Protein AF-B8FA46-F1 (afdb_monomer)

Structure (mmCIF, N/CA/C/O backbone):
data_AF-B8FA46-F1
#
_entry.id   AF-B8FA46-F1
#
loop_
_atom_site.group_PDB
_atom_site.id
_atom_site.type_symbol
_atom_site.label_atom_id
_atom_site.label_alt_id
_atom_site.label_comp_id
_atom_site.label_asym_id
_atom_site.label_entity_id
_atom_site.label_seq_id
_atom_site.pdbx_PDB_ins_code
_atom_site.Cartn_x
_atom_site.Cartn_y
_atom_site.Cartn_z
_atom_site.occupancy
_atom_site.B_iso_or_equiv
_atom_site.auth_seq_id
_atom_site.auth_comp_id
_atom_site.auth_asym_id
_atom_site.auth_atom_id
_atom_site.pdbx_PDB_model_num
ATOM 1 N N . MET A 1 1 ? 1.828 0.716 -18.435 1.00 56.59 1 MET A N 1
ATOM 2 C CA . MET A 1 1 ? 2.244 1.988 -19.094 1.00 56.59 1 MET A CA 1
ATOM 3 C C . MET A 1 1 ? 3.327 2.621 -18.220 1.00 56.59 1 MET A C 1
ATOM 5 O O . MET A 1 1 ? 3.624 2.032 -17.195 1.00 56.59 1 MET A O 1
ATOM 9 N N . ILE A 1 2 ? 4.024 3.683 -18.637 1.00 65.38 2 ILE A N 1
ATOM 10 C CA . ILE A 1 2 ? 4.906 4.416 -17.712 1.00 65.38 2 ILE A CA 1
ATOM 11 C C . ILE A 1 2 ? 4.569 5.888 -17.838 1.00 65.38 2 ILE A C 1
ATOM 13 O O . ILE A 1 2 ? 5.058 6.577 -18.731 1.00 65.38 2 ILE A O 1
ATOM 17 N N . GLU A 1 3 ? 3.711 6.339 -16.940 1.00 82.44 3 GLU A N 1
ATOM 18 C CA . GLU A 1 3 ? 3.319 7.739 -16.825 1.00 82.44 3 GLU A CA 1
ATOM 19 C C . GLU A 1 3 ? 3.969 8.339 -15.574 1.00 82.44 3 GLU A C 1
ATOM 21 O O . GLU A 1 3 ? 4.058 7.686 -14.531 1.00 82.44 3 GLU A O 1
ATOM 26 N N . GLU A 1 4 ? 4.392 9.607 -15.627 1.00 87.00 4 GLU A N 1
ATOM 27 C CA . GLU A 1 4 ? 4.987 10.302 -14.467 1.00 87.00 4 GLU A CA 1
ATOM 28 C C . GLU A 1 4 ? 4.085 10.221 -13.220 1.00 87.00 4 GLU A C 1
ATOM 30 O O . GLU A 1 4 ? 4.556 10.125 -12.084 1.00 87.00 4 GLU A O 1
ATOM 35 N N . ASN A 1 5 ? 2.769 10.181 -13.442 1.00 89.12 5 ASN A N 1
ATOM 36 C CA . ASN A 1 5 ? 1.762 10.035 -12.402 1.00 89.12 5 ASN A CA 1
ATOM 37 C C . ASN A 1 5 ? 1.854 8.702 -11.633 1.00 89.12 5 ASN A C 1
ATOM 39 O O . ASN A 1 5 ? 1.605 8.681 -10.430 1.00 89.12 5 ASN A O 1
ATOM 43 N N . GLU A 1 6 ? 2.236 7.596 -12.274 1.00 89.25 6 GLU A N 1
ATOM 44 C CA . GLU A 1 6 ? 2.340 6.282 -11.616 1.00 89.25 6 GLU A CA 1
ATOM 45 C C . GLU A 1 6 ? 3.482 6.268 -10.591 1.00 89.25 6 GLU A C 1
ATOM 47 O O . GLU A 1 6 ? 3.323 5.769 -9.474 1.00 89.25 6 GLU A O 1
ATOM 52 N N . PHE A 1 7 ? 4.606 6.911 -10.920 1.00 91.69 7 PHE A N 1
ATOM 53 C CA . PHE A 1 7 ? 5.718 7.105 -9.988 1.00 91.69 7 PHE A CA 1
ATOM 54 C C . PHE A 1 7 ? 5.334 7.991 -8.804 1.00 91.69 7 PHE A C 1
ATOM 56 O O . PHE A 1 7 ? 5.664 7.667 -7.660 1.00 91.69 7 PHE A O 1
ATOM 63 N N . ILE A 1 8 ? 4.611 9.086 -9.055 1.00 94.06 8 ILE A N 1
ATOM 64 C CA . ILE A 1 8 ? 4.098 9.954 -7.988 1.00 94.06 8 ILE A CA 1
ATOM 65 C C . ILE A 1 8 ? 3.176 9.151 -7.064 1.00 94.06 8 ILE A C 1
ATOM 67 O O . ILE A 1 8 ? 3.337 9.196 -5.843 1.00 94.06 8 ILE A O 1
ATOM 71 N N . MET A 1 9 ? 2.261 8.363 -7.633 1.00 93.81 9 MET A N 1
ATOM 72 C CA . MET A 1 9 ? 1.361 7.496 -6.874 1.00 93.81 9 MET A CA 1
ATOM 73 C C . MET A 1 9 ? 2.123 6.472 -6.030 1.00 93.81 9 MET A C 1
ATOM 75 O O . MET A 1 9 ? 1.821 6.334 -4.845 1.00 93.81 9 MET A O 1
ATOM 79 N N . LEU A 1 10 ? 3.150 5.809 -6.573 1.00 94.25 10 LEU A N 1
ATOM 80 C CA . LEU A 1 10 ? 3.977 4.872 -5.807 1.00 94.25 10 LEU A CA 1
ATOM 81 C C . LEU A 1 10 ? 4.656 5.562 -4.614 1.00 94.25 10 LEU A C 1
ATOM 83 O O . LEU A 1 10 ? 4.610 5.041 -3.498 1.00 94.25 10 LEU A O 1
ATOM 87 N N . ILE A 1 11 ? 5.255 6.737 -4.827 1.00 95.94 11 ILE A N 1
ATOM 88 C CA . ILE A 1 11 ? 5.940 7.498 -3.771 1.00 95.94 11 ILE A CA 1
ATOM 89 C C . ILE A 1 11 ? 4.952 7.918 -2.678 1.00 95.94 11 ILE A C 1
ATOM 91 O O . ILE A 1 11 ? 5.243 7.761 -1.489 1.00 95.94 11 ILE A O 1
ATOM 95 N N . LEU A 1 12 ? 3.773 8.417 -3.057 1.00 95.75 12 LEU A N 1
ATOM 96 C CA . LEU A 1 12 ? 2.728 8.800 -2.106 1.00 95.75 12 LEU A CA 1
ATOM 97 C C . LEU A 1 12 ? 2.231 7.592 -1.306 1.00 95.75 12 LEU A C 1
ATOM 99 O O . LEU A 1 12 ? 2.145 7.662 -0.078 1.00 95.75 12 LEU A O 1
ATOM 103 N N . CYS A 1 13 ? 1.961 6.467 -1.971 1.00 95.56 13 CYS A N 1
ATOM 104 C CA . CYS A 1 13 ? 1.563 5.228 -1.308 1.00 95.56 13 CYS A CA 1
ATOM 105 C C . CYS A 1 13 ? 2.635 4.729 -0.343 1.00 95.56 13 CYS A C 1
ATOM 107 O O . CYS A 1 13 ? 2.308 4.351 0.781 1.00 95.56 13 CYS A O 1
ATOM 109 N N . LEU A 1 14 ? 3.906 4.773 -0.745 1.00 96.44 14 LEU A N 1
ATOM 110 C CA . LEU A 1 14 ? 5.023 4.391 0.108 1.00 96.44 14 LEU A CA 1
ATOM 111 C C . LEU A 1 14 ? 5.101 5.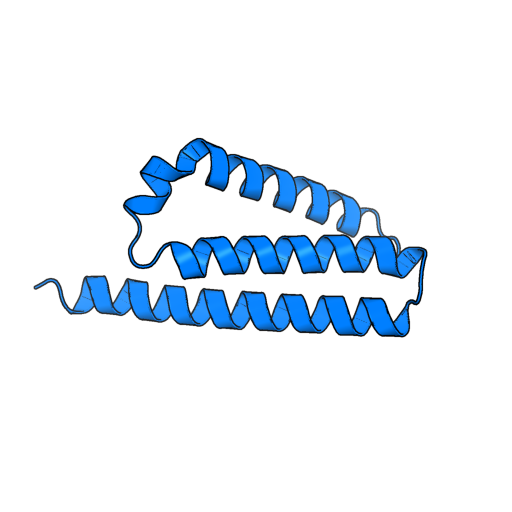285 1.349 1.00 96.44 14 LEU A C 1
ATOM 113 O O . LEU A 1 14 ? 5.212 4.777 2.463 1.00 96.44 14 LEU A O 1
ATOM 117 N N . ALA A 1 15 ? 4.994 6.604 1.180 1.00 96.81 15 ALA A N 1
ATOM 118 C CA . ALA A 1 15 ? 5.024 7.553 2.290 1.00 96.81 15 ALA A CA 1
ATOM 119 C C . ALA A 1 15 ? 3.878 7.305 3.285 1.00 96.81 15 ALA A C 1
ATOM 121 O O . ALA A 1 15 ? 4.101 7.285 4.500 1.00 96.81 15 ALA A O 1
ATOM 122 N N . ILE A 1 16 ? 2.664 7.059 2.783 1.00 94.94 16 ILE A N 1
ATOM 123 C CA . ILE A 1 16 ? 1.500 6.716 3.609 1.00 94.94 16 ILE A CA 1
ATOM 124 C C . ILE A 1 16 ? 1.728 5.388 4.333 1.00 94.94 16 ILE A C 1
ATOM 126 O O . ILE A 1 16 ? 1.500 5.309 5.540 1.00 94.94 16 ILE A O 1
ATOM 130 N N . LEU A 1 17 ? 2.217 4.361 3.637 1.00 95.25 17 LEU A N 1
ATOM 131 C CA . LEU A 1 17 ? 2.450 3.044 4.222 1.00 95.25 17 LEU A CA 1
ATOM 132 C C . LEU A 1 17 ? 3.514 3.105 5.327 1.00 95.25 17 LEU A C 1
ATOM 134 O O . LEU A 1 17 ? 3.287 2.611 6.430 1.00 95.25 17 LEU A O 1
ATOM 138 N N . VAL A 1 18 ? 4.629 3.799 5.085 1.00 95.81 18 VAL A N 1
ATOM 139 C CA . VAL A 1 18 ? 5.655 4.066 6.104 1.00 95.81 18 VAL A CA 1
ATOM 140 C C . VAL A 1 18 ? 5.052 4.819 7.288 1.00 95.81 18 VAL A C 1
ATOM 142 O O . VAL A 1 18 ? 5.333 4.486 8.442 1.00 95.81 18 VAL A O 1
ATOM 145 N N . ARG A 1 19 ? 4.182 5.807 7.047 1.00 94.56 19 ARG A N 1
ATOM 146 C CA . ARG A 1 19 ? 3.523 6.554 8.125 1.00 94.56 19 ARG A CA 1
ATOM 147 C C . ARG A 1 19 ? 2.591 5.670 8.955 1.00 94.56 19 ARG A C 1
ATOM 149 O O . ARG A 1 19 ? 2.604 5.786 10.181 1.00 94.56 19 ARG A O 1
ATOM 156 N N . LEU A 1 20 ? 1.826 4.785 8.318 1.00 92.44 20 LEU A N 1
ATOM 157 C CA . LEU A 1 20 ? 0.947 3.821 8.985 1.00 92.44 20 LEU A CA 1
ATOM 158 C C . LEU A 1 20 ? 1.743 2.834 9.844 1.00 92.44 20 LEU A C 1
ATOM 160 O O . LEU A 1 20 ? 1.382 2.610 10.997 1.00 92.44 20 LEU A O 1
ATOM 164 N N . LEU A 1 21 ? 2.851 2.304 9.319 1.00 91.75 21 LEU A N 1
ATOM 165 C CA . LEU A 1 21 ? 3.708 1.354 10.0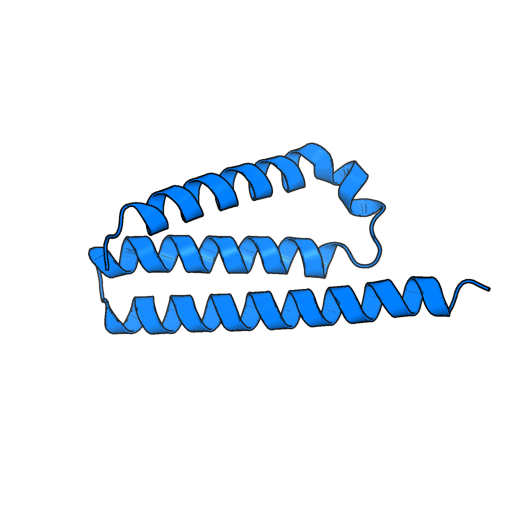33 1.00 91.75 21 LEU A CA 1
ATOM 166 C C . LEU A 1 21 ? 4.469 2.015 11.193 1.00 91.75 21 LEU A C 1
ATOM 168 O O . LEU A 1 21 ? 4.525 1.468 12.289 1.00 91.75 21 LEU A O 1
ATOM 172 N N . THR A 1 22 ? 4.998 3.224 11.001 1.00 94.88 22 THR A N 1
ATOM 173 C CA . THR A 1 22 ? 5.688 3.974 12.071 1.00 94.88 22 THR A CA 1
ATOM 174 C C . THR A 1 22 ? 4.742 4.466 13.166 1.00 94.88 22 THR A C 1
ATOM 176 O O . THR A 1 22 ? 5.174 4.698 14.290 1.00 94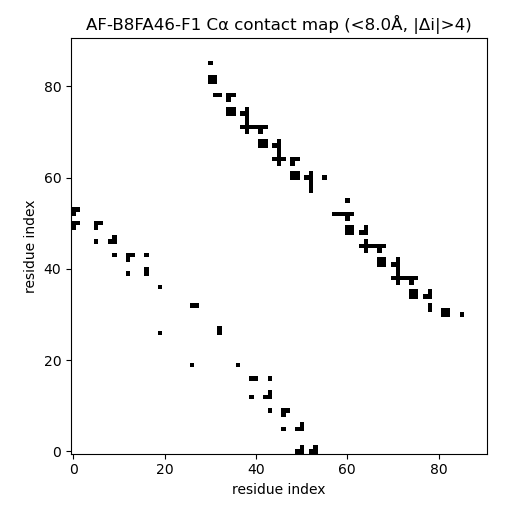.88 22 THR A O 1
ATOM 179 N N . ASN A 1 23 ? 3.447 4.618 12.868 1.00 92.69 23 ASN A N 1
ATOM 180 C CA . ASN A 1 23 ? 2.415 5.013 13.833 1.00 92.69 23 ASN A CA 1
ATOM 181 C C . ASN A 1 23 ? 1.469 3.850 14.156 1.00 92.69 23 ASN A C 1
ATOM 183 O O . ASN A 1 23 ? 0.303 4.078 14.492 1.00 92.69 23 ASN A O 1
ATOM 187 N N . TYR A 1 24 ? 1.963 2.612 14.071 1.00 89.12 24 TYR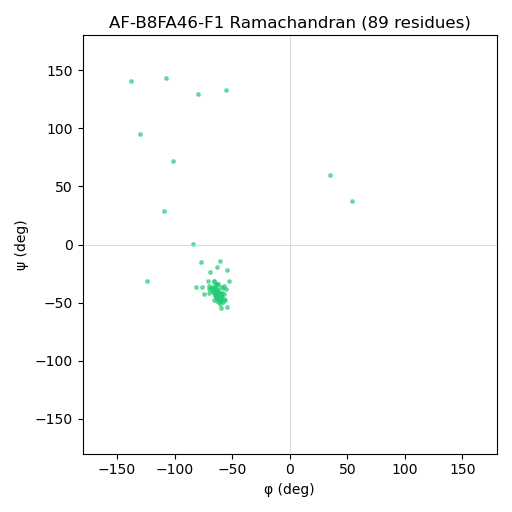 A N 1
ATOM 188 C CA . TYR A 1 24 ? 1.139 1.419 14.238 1.00 89.12 24 TYR A CA 1
ATOM 189 C C . TYR A 1 24 ? 0.409 1.383 15.591 1.00 89.12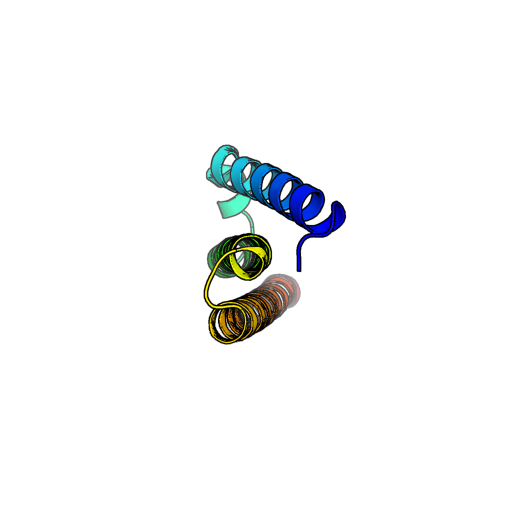 24 TYR A C 1
ATOM 191 O O . TYR A 1 24 ? -0.765 1.027 15.645 1.00 89.12 24 TYR A O 1
ATOM 199 N N . GLU A 1 25 ? 1.030 1.871 16.670 1.00 89.06 25 GLU A N 1
ATOM 200 C CA . GLU A 1 25 ? 0.386 1.979 17.991 1.00 89.06 25 GLU A CA 1
ATOM 201 C C . GLU A 1 25 ? -0.868 2.870 17.983 1.00 89.06 25 GLU A C 1
ATOM 203 O O . GLU A 1 25 ? -1.854 2.600 18.668 1.00 89.06 25 GLU A O 1
ATOM 208 N N . ARG A 1 26 ? -0.863 3.953 17.194 1.00 88.38 26 ARG A N 1
ATOM 209 C CA . ARG A 1 26 ? -2.039 4.822 17.031 1.00 88.38 26 ARG A CA 1
ATOM 210 C C . ARG A 1 26 ? -3.072 4.169 16.123 1.00 88.38 26 ARG A C 1
ATOM 212 O O . ARG A 1 26 ? -4.264 4.282 16.388 1.00 88.38 26 ARG A O 1
ATOM 219 N N . LEU A 1 27 ? -2.613 3.461 15.093 1.00 88.56 27 LEU A N 1
ATOM 220 C CA . LEU A 1 27 ? -3.460 2.700 14.181 1.00 88.56 27 LEU A CA 1
ATOM 221 C C . LEU A 1 27 ? -4.226 1.586 14.913 1.00 88.56 27 LEU A C 1
ATOM 223 O O . LEU A 1 27 ? -5.373 1.331 14.576 1.00 88.56 27 LEU A O 1
ATOM 227 N N . GLN A 1 28 ? -3.646 0.960 15.943 1.00 88.50 28 GLN A N 1
ATOM 228 C CA . GLN A 1 28 ? -4.321 -0.042 16.788 1.00 88.50 28 GLN A CA 1
ATOM 229 C C . GLN A 1 28 ? -5.522 0.494 17.571 1.00 88.50 28 GLN A C 1
ATOM 231 O O . GLN A 1 28 ? -6.381 -0.288 17.970 1.00 88.50 28 GLN A O 1
ATOM 236 N N . LYS A 1 29 ? -5.624 1.814 17.758 1.00 89.25 29 LYS A N 1
ATOM 237 C CA . LYS A 1 29 ? -6.804 2.439 18.373 1.00 89.25 29 LYS A CA 1
ATOM 238 C C . LYS A 1 29 ? -7.985 2.534 17.409 1.00 89.25 29 LYS A C 1
ATOM 240 O O . LYS A 1 29 ? -9.102 2.789 17.845 1.00 89.25 29 LYS A O 1
ATOM 245 N N . ILE A 1 30 ? -7.744 2.359 16.109 1.00 88.00 30 ILE A N 1
ATOM 246 C CA . ILE A 1 30 ? -8.796 2.349 15.098 1.00 88.00 30 ILE A CA 1
ATOM 247 C C . ILE A 1 30 ? -9.464 0.967 15.110 1.00 88.00 30 ILE A C 1
ATOM 249 O O . ILE A 1 30 ? -8.767 -0.048 15.016 1.00 88.00 30 ILE A O 1
ATOM 253 N N . PRO A 1 31 ? -10.804 0.893 15.179 1.00 87.62 31 PRO A N 1
ATOM 254 C CA . PRO A 1 31 ? -11.516 -0.374 15.123 1.00 87.62 31 PRO A CA 1
ATOM 255 C C . PRO A 1 31 ? -11.149 -1.163 13.865 1.00 87.62 31 PRO A C 1
ATOM 257 O O . PRO A 1 31 ? -11.158 -0.625 12.756 1.00 87.62 31 PRO A O 1
ATOM 260 N N . HIS A 1 32 ? -10.857 -2.453 14.044 1.00 87.25 32 HIS A N 1
ATOM 261 C CA . HIS A 1 32 ? -10.591 -3.394 12.952 1.00 87.25 32 HIS A CA 1
ATOM 262 C C . HIS A 1 32 ? -9.491 -2.930 11.977 1.00 87.25 32 HIS A C 1
ATOM 264 O O . HIS A 1 32 ? -9.570 -3.165 10.769 1.00 87.25 32 HIS A O 1
ATOM 270 N N . ASN A 1 33 ? -8.452 -2.281 12.508 1.00 90.38 33 ASN A N 1
ATOM 271 C CA . ASN A 1 33 ? -7.351 -1.687 11.750 1.00 90.38 33 ASN A CA 1
ATOM 272 C C . ASN A 1 33 ? -6.620 -2.638 10.785 1.00 90.38 33 ASN A C 1
ATOM 274 O O . ASN A 1 33 ? -5.992 -2.167 9.842 1.00 90.38 33 ASN A O 1
ATOM 278 N N . THR A 1 34 ? -6.694 -3.956 10.986 1.00 91.62 34 THR A N 1
ATOM 279 C CA . THR A 1 34 ? -6.070 -4.948 10.104 1.00 91.62 34 THR A CA 1
ATOM 280 C C . THR A 1 34 ? -6.614 -4.846 8.681 1.00 91.62 34 THR A C 1
ATOM 282 O O . THR A 1 34 ? -5.829 -4.854 7.740 1.00 91.62 34 THR A O 1
ATOM 285 N N . PHE A 1 35 ? -7.930 -4.676 8.506 1.00 93.94 35 PHE A N 1
ATOM 286 C CA . PHE A 1 35 ? -8.528 -4.519 7.174 1.00 93.94 35 PHE A CA 1
ATOM 287 C C . PHE A 1 35 ? -8.094 -3.214 6.503 1.00 93.94 35 PHE A C 1
ATOM 289 O O . PHE A 1 35 ? -7.839 -3.205 5.302 1.00 93.94 35 PHE A O 1
ATOM 296 N N . LEU A 1 36 ? -7.944 -2.141 7.285 1.00 94.38 36 LEU A N 1
ATOM 297 C CA . LEU A 1 36 ? -7.419 -0.867 6.799 1.00 94.38 36 LEU A CA 1
ATOM 298 C C . LEU A 1 36 ? -5.952 -0.997 6.373 1.00 94.38 36 LEU A C 1
ATOM 300 O O . LEU A 1 36 ? -5.579 -0.570 5.291 1.00 94.38 36 LEU A O 1
ATOM 304 N N . LEU A 1 37 ? -5.102 -1.612 7.196 1.00 95.06 37 LEU A N 1
ATOM 305 C CA . LEU A 1 37 ? -3.692 -1.782 6.854 1.00 95.06 37 LEU A CA 1
ATOM 306 C C . LEU A 1 37 ? -3.526 -2.669 5.614 1.00 95.06 37 LEU A C 1
ATOM 308 O O . LEU A 1 37 ? -2.775 -2.317 4.707 1.00 95.06 37 LEU A O 1
ATOM 312 N N . LEU A 1 38 ? -4.251 -3.789 5.550 1.00 96.12 38 LEU A N 1
ATOM 313 C CA . LEU A 1 38 ? -4.212 -4.688 4.399 1.00 96.12 38 LEU A CA 1
ATOM 314 C C . LEU A 1 38 ? -4.733 -4.015 3.123 1.00 96.12 38 LEU A C 1
ATOM 316 O O . LEU A 1 38 ? -4.188 -4.285 2.055 1.00 96.12 38 LEU A O 1
ATOM 320 N N . SER A 1 39 ? -5.727 -3.118 3.205 1.00 96.88 39 SER A N 1
ATOM 321 C CA . SER A 1 39 ? -6.196 -2.386 2.022 1.00 96.88 39 SER A CA 1
ATOM 322 C C . SER A 1 39 ? -5.121 -1.449 1.467 1.00 96.88 39 SER A C 1
ATOM 324 O O . SER A 1 39 ? -4.925 -1.416 0.252 1.00 96.88 39 SER A O 1
ATOM 326 N N . PHE A 1 40 ? -4.370 -0.754 2.330 1.00 96.12 40 PHE A N 1
ATOM 327 C CA . PHE A 1 40 ? -3.240 0.088 1.916 1.00 96.12 40 PHE A CA 1
ATOM 328 C C . PHE A 1 40 ? -2.057 -0.724 1.378 1.00 96.12 40 PHE A C 1
ATOM 330 O O . PHE A 1 40 ? -1.430 -0.308 0.407 1.00 96.12 40 PHE A O 1
ATOM 337 N N . VAL A 1 41 ? -1.768 -1.891 1.961 1.00 96.94 41 VAL A N 1
ATOM 338 C CA . VAL A 1 41 ? -0.732 -2.803 1.444 1.00 96.94 41 VAL A CA 1
ATOM 339 C C . VAL A 1 41 ? -1.113 -3.330 0.059 1.00 96.94 41 VAL A C 1
ATOM 341 O O . VAL A 1 41 ? -0.285 -3.297 -0.846 1.00 96.94 41 VAL A O 1
ATOM 344 N N . ALA A 1 42 ? -2.364 -3.761 -0.136 1.00 97.50 42 ALA A N 1
ATOM 345 C CA . ALA A 1 42 ? -2.857 -4.195 -1.442 1.00 97.50 42 ALA A CA 1
ATOM 346 C C . ALA A 1 42 ? -2.816 -3.053 -2.470 1.00 97.50 42 ALA A C 1
ATOM 348 O O . ALA A 1 42 ? -2.379 -3.260 -3.595 1.00 97.50 42 ALA A O 1
ATOM 349 N N . PHE A 1 43 ? -3.189 -1.833 -2.073 1.00 97.06 43 PHE A N 1
ATOM 350 C CA . PHE A 1 43 ? -3.114 -0.662 -2.949 1.00 97.06 43 PHE A CA 1
ATOM 351 C C . PHE A 1 43 ? -1.674 -0.344 -3.378 1.00 97.06 43 PHE A C 1
ATOM 353 O O . PHE A 1 43 ? -1.428 -0.058 -4.543 1.00 97.06 43 PHE A O 1
ATOM 360 N N . PHE A 1 44 ? -0.708 -0.437 -2.458 1.00 96.94 44 PHE A N 1
ATOM 361 C CA . PHE A 1 44 ? 0.713 -0.281 -2.781 1.00 96.94 44 PHE A CA 1
ATOM 362 C C . PHE A 1 44 ? 1.226 -1.392 -3.713 1.00 96.94 44 PHE A C 1
ATOM 364 O O . PHE A 1 44 ? 2.004 -1.129 -4.624 1.00 96.94 44 PHE A O 1
ATOM 371 N N . ALA A 1 45 ? 0.776 -2.635 -3.515 1.00 96.31 45 ALA A N 1
ATOM 372 C CA . ALA A 1 45 ? 1.116 -3.736 -4.413 1.00 96.31 45 ALA A CA 1
ATOM 373 C C . ALA A 1 45 ? 0.559 -3.516 -5.832 1.00 96.31 45 ALA A C 1
ATOM 375 O O . ALA A 1 45 ? 1.256 -3.818 -6.799 1.00 96.31 45 ALA A O 1
ATOM 376 N N . ALA A 1 46 ? -0.645 -2.941 -5.958 1.00 95.88 46 ALA A N 1
ATOM 377 C CA . ALA A 1 46 ? -1.207 -2.545 -7.249 1.00 95.88 46 ALA A CA 1
ATOM 378 C C . ALA A 1 46 ? -0.323 -1.503 -7.948 1.00 95.88 46 ALA A C 1
ATOM 380 O O . ALA A 1 46 ? 0.099 -1.739 -9.071 1.00 95.88 46 ALA A O 1
ATOM 381 N N . THR A 1 47 ? 0.044 -0.410 -7.265 1.00 94.19 47 THR A N 1
ATOM 382 C CA . THR A 1 47 ? 0.863 0.656 -7.876 1.00 94.19 47 THR A CA 1
ATOM 383 C C . THR A 1 47 ? 2.278 0.199 -8.235 1.00 94.19 47 THR A C 1
ATOM 385 O O . THR A 1 47 ? 2.848 0.6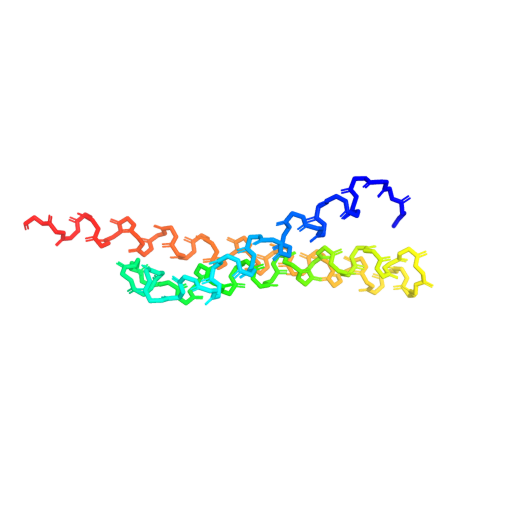57 -9.224 1.00 94.19 47 THR A O 1
ATOM 388 N N . ALA A 1 48 ? 2.848 -0.740 -7.475 1.00 93.50 48 ALA A N 1
ATOM 389 C CA . ALA A 1 48 ? 4.098 -1.395 -7.848 1.00 93.50 48 ALA A CA 1
ATOM 390 C C . ALA A 1 48 ? 3.934 -2.275 -9.102 1.00 93.50 48 ALA A C 1
ATOM 392 O O . ALA A 1 48 ? 4.802 -2.255 -9.975 1.00 93.50 48 ALA A O 1
ATOM 393 N N . ALA A 1 49 ? 2.823 -3.014 -9.214 1.00 93.12 49 ALA A N 1
ATOM 394 C CA . ALA A 1 49 ? 2.514 -3.814 -10.397 1.00 93.12 49 ALA A CA 1
ATOM 395 C C . ALA A 1 49 ? 2.342 -2.940 -11.648 1.00 93.12 49 ALA A C 1
ATOM 397 O O . ALA A 1 49 ? 2.903 -3.303 -12.678 1.00 93.12 49 ALA A O 1
ATOM 398 N N . THR A 1 50 ? 1.688 -1.776 -11.544 1.00 91.75 50 THR A N 1
ATOM 399 C CA . THR A 1 50 ? 1.536 -0.809 -12.648 1.00 91.75 50 THR A CA 1
ATOM 400 C C . THR A 1 50 ? 2.893 -0.362 -13.200 1.00 91.75 50 THR A C 1
ATOM 402 O O . THR A 1 50 ? 3.131 -0.412 -14.404 1.00 91.75 50 THR A O 1
ATOM 405 N N . ILE A 1 51 ? 3.840 0.002 -12.323 1.00 91.31 51 ILE A N 1
ATOM 406 C CA . ILE A 1 51 ? 5.189 0.397 -12.760 1.00 91.31 51 ILE A CA 1
ATOM 407 C C . ILE A 1 51 ? 5.910 -0.786 -13.407 1.00 91.31 51 ILE A C 1
ATOM 409 O O . ILE A 1 51 ? 6.541 -0.627 -14.449 1.00 91.31 51 ILE A O 1
ATOM 413 N N . CYS A 1 52 ? 5.819 -1.983 -12.819 1.00 89.75 52 CYS A N 1
ATOM 414 C CA . CYS A 1 52 ? 6.442 -3.177 -13.385 1.00 89.75 52 CYS A CA 1
ATOM 415 C C . CYS A 1 52 ? 5.819 -3.594 -14.731 1.00 89.75 52 CYS A C 1
ATOM 417 O O . CYS A 1 52 ? 6.548 -4.108 -15.580 1.00 89.75 52 CYS A O 1
ATOM 419 N N . GLU A 1 53 ? 4.522 -3.348 -14.950 1.00 89.81 53 GLU A N 1
ATOM 420 C CA . GLU A 1 53 ? 3.804 -3.592 -16.212 1.00 89.81 53 GLU A CA 1
ATOM 421 C C . GLU A 1 53 ? 4.487 -2.884 -17.383 1.00 89.81 53 GLU A C 1
ATOM 423 O O . GLU A 1 53 ? 4.625 -3.447 -18.468 1.00 89.81 53 GLU A O 1
ATOM 428 N N . GLY A 1 54 ? 4.995 -1.672 -17.137 1.00 83.62 54 GLY A N 1
ATOM 429 C CA . GLY A 1 54 ? 5.764 -0.896 -18.104 1.00 83.62 54 GLY A CA 1
ATOM 430 C C . GLY A 1 54 ? 7.057 -1.563 -18.590 1.00 83.62 54 GLY A C 1
ATOM 431 O O . GLY A 1 54 ? 7.610 -1.134 -19.601 1.00 83.62 54 GLY A O 1
ATOM 432 N N . TYR A 1 55 ? 7.533 -2.614 -17.910 1.0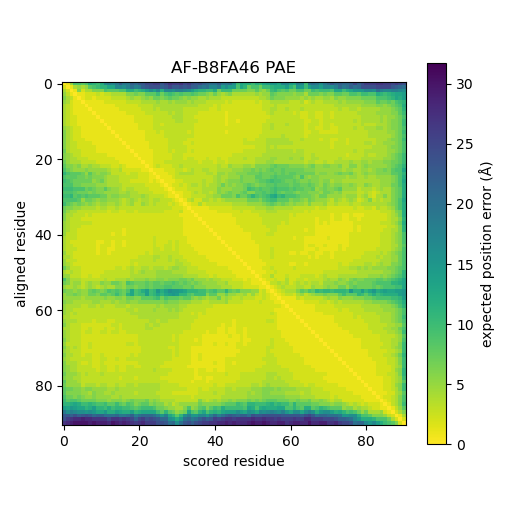0 85.25 55 TYR A N 1
ATOM 433 C CA . TYR A 1 55 ? 8.796 -3.292 -18.219 1.00 85.25 55 TYR A CA 1
ATOM 434 C C . TYR A 1 55 ? 8.659 -4.801 -18.480 1.00 85.25 55 TYR A C 1
ATOM 436 O O . TYR A 1 55 ? 9.456 -5.355 -19.237 1.00 85.25 55 TYR A O 1
ATOM 444 N N . LEU A 1 56 ? 7.706 -5.491 -17.843 1.00 86.50 56 LEU A N 1
ATOM 445 C CA . LEU A 1 56 ? 7.615 -6.956 -17.826 1.00 86.50 56 LEU A CA 1
ATOM 446 C C . LEU A 1 56 ? 6.169 -7.426 -18.008 1.00 86.50 56 LEU A C 1
ATOM 448 O O . LEU A 1 56 ? 5.272 -6.867 -1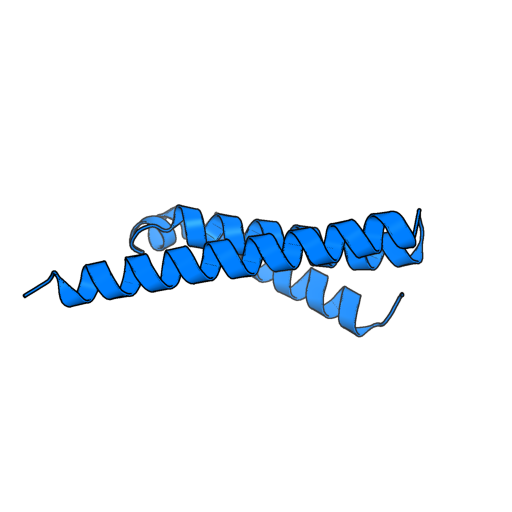7.399 1.00 86.50 56 LEU A O 1
ATOM 452 N N . LEU A 1 57 ? 5.957 -8.504 -18.777 1.00 86.19 57 LEU A N 1
ATOM 453 C CA . LEU A 1 57 ? 4.699 -9.279 -18.840 1.00 86.19 57 LEU A CA 1
ATOM 454 C C . LEU A 1 57 ? 3.415 -8.423 -18.690 1.00 86.19 57 LEU A C 1
ATOM 456 O O . LEU A 1 57 ? 2.649 -8.648 -17.746 1.00 86.19 57 LEU A O 1
ATOM 460 N N . PRO A 1 58 ? 3.183 -7.450 -19.591 1.00 88.06 58 PRO A N 1
ATOM 461 C CA . PRO A 1 58 ? 2.211 -6.380 -19.376 1.00 88.06 58 PRO A CA 1
ATOM 462 C C . PRO A 1 58 ? 0.799 -6.906 -19.104 1.00 88.06 58 PRO A C 1
ATOM 464 O O . PRO A 1 58 ? 0.169 -6.478 -18.150 1.00 88.06 58 PRO A O 1
ATOM 467 N N . ASP A 1 59 ? 0.327 -7.922 -19.829 1.00 92.00 59 ASP A N 1
ATOM 468 C CA . ASP A 1 59 ? -1.024 -8.465 -19.611 1.00 92.00 59 ASP A CA 1
ATOM 469 C C . ASP A 1 59 ? -1.202 -9.116 -18.224 1.00 92.00 59 ASP A C 1
ATOM 471 O O . ASP A 1 59 ? -2.255 -9.004 -17.593 1.00 92.00 59 ASP A O 1
ATOM 475 N N . ILE A 1 60 ? -0.165 -9.798 -17.721 1.00 93.50 60 ILE A N 1
ATOM 476 C CA . ILE A 1 60 ? -0.208 -10.481 -16.418 1.00 93.50 60 ILE A CA 1
ATOM 477 C C . ILE A 1 60 ? -0.129 -9.455 -15.288 1.00 93.50 60 ILE A C 1
ATOM 479 O O . ILE A 1 60 ? -0.851 -9.573 -14.293 1.00 93.50 60 ILE A O 1
ATOM 483 N N . LEU A 1 61 ? 0.745 -8.456 -15.426 1.00 92.12 61 LEU A N 1
ATOM 484 C CA . LEU A 1 61 ? 0.882 -7.402 -14.427 1.00 92.12 61 LEU A CA 1
ATOM 485 C C . LEU A 1 61 ? -0.327 -6.473 -14.407 1.00 92.12 61 LEU A C 1
ATOM 487 O O . LEU A 1 61 ? -0.775 -6.140 -13.315 1.00 92.12 61 LEU A O 1
ATOM 491 N N . ASN A 1 62 ? -0.937 -6.195 -15.557 1.00 92.88 62 ASN A N 1
ATOM 492 C CA . ASN A 1 62 ? -2.192 -5.461 -15.638 1.00 92.88 62 ASN A CA 1
ATOM 493 C C . ASN A 1 62 ? -3.321 -6.199 -14.900 1.00 92.88 62 ASN A C 1
ATOM 495 O O . ASN A 1 62 ? -4.015 -5.622 -14.061 1.00 92.88 62 ASN A O 1
ATOM 499 N N . LEU A 1 63 ? -3.475 -7.510 -15.127 1.00 95.06 63 LEU A N 1
ATOM 500 C CA . LEU A 1 63 ? -4.449 -8.311 -14.379 1.00 95.06 63 LEU A CA 1
ATOM 501 C C . LEU A 1 63 ? -4.147 -8.301 -12.871 1.00 95.06 63 LEU A C 1
ATOM 503 O O . LEU A 1 63 ? -5.057 -8.188 -12.051 1.00 95.06 63 LEU A O 1
ATOM 507 N N . THR A 1 64 ? -2.871 -8.410 -12.504 1.00 94.44 64 THR A N 1
ATOM 508 C CA . THR A 1 64 ? -2.418 -8.415 -11.107 1.00 94.44 64 THR A CA 1
ATOM 509 C C . THR A 1 64 ? -2.711 -7.085 -10.412 1.00 94.44 64 THR A C 1
ATOM 511 O O . THR A 1 64 ? -3.228 -7.079 -9.296 1.00 94.44 64 THR A O 1
ATOM 514 N N . GLU A 1 65 ? -2.445 -5.965 -11.078 1.00 94.44 65 GLU A N 1
ATOM 515 C CA . GLU A 1 65 ? -2.798 -4.617 -10.633 1.00 94.44 65 GLU A CA 1
ATOM 516 C C . GLU A 1 65 ? -4.298 -4.515 -10.337 1.00 94.44 65 GLU A C 1
ATOM 518 O O . GLU A 1 65 ? -4.692 -4.157 -9.225 1.00 94.44 65 GLU A O 1
ATOM 523 N N . HIS A 1 66 ? -5.143 -4.897 -11.298 1.00 95.56 66 HIS A N 1
ATOM 524 C CA . HIS A 1 66 ? -6.596 -4.824 -11.145 1.00 95.56 66 HIS A CA 1
ATOM 525 C C . HIS A 1 66 ? -7.100 -5.714 -10.003 1.00 95.56 66 HIS A C 1
ATOM 527 O O . HIS A 1 66 ? -7.979 -5.308 -9.237 1.00 95.56 66 HIS A O 1
ATOM 533 N N . LEU A 1 67 ? -6.527 -6.911 -9.841 1.00 97.69 67 LEU A N 1
ATOM 534 C CA . LEU A 1 67 ? -6.839 -7.791 -8.716 1.00 97.69 67 LEU A CA 1
ATOM 535 C C . LEU A 1 67 ? -6.456 -7.151 -7.378 1.00 97.69 67 LEU A C 1
ATOM 537 O O . LEU A 1 67 ? -7.248 -7.195 -6.435 1.00 97.69 67 LEU A O 1
ATOM 541 N N . PHE A 1 68 ? -5.288 -6.518 -7.281 1.00 97.81 68 PHE A N 1
ATOM 542 C CA . PHE A 1 68 ? -4.880 -5.824 -6.062 1.00 97.81 68 PHE A CA 1
ATOM 543 C C . PHE A 1 68 ? -5.743 -4.594 -5.763 1.00 97.81 68 PHE A C 1
ATOM 545 O O . PHE A 1 68 ? -6.098 -4.382 -4.599 1.00 97.81 68 PHE A O 1
ATOM 552 N N . TYR A 1 69 ? -6.163 -3.833 -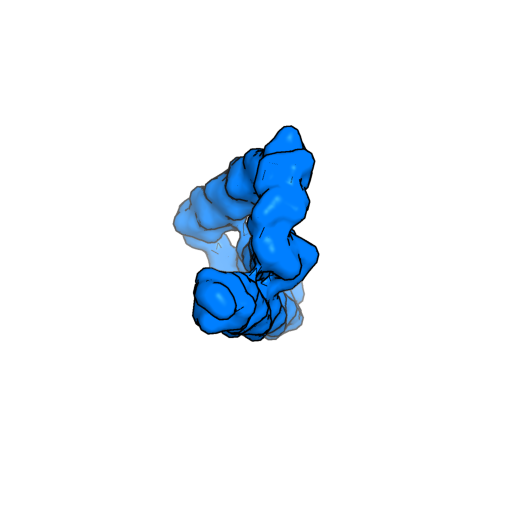6.778 1.00 97.50 69 TYR A N 1
ATOM 553 C CA . TYR A 1 69 ? -7.135 -2.753 -6.593 1.00 97.50 69 TYR A CA 1
ATOM 554 C C . TYR A 1 69 ? -8.485 -3.269 -6.097 1.00 97.50 69 TYR A C 1
ATOM 556 O O . TYR A 1 69 ? -9.041 -2.709 -5.148 1.00 97.50 69 TYR A O 1
ATOM 564 N N . LEU A 1 70 ? -8.989 -4.367 -6.667 1.00 98.06 70 LEU A N 1
ATOM 565 C CA . LEU A 1 70 ? -10.225 -5.001 -6.212 1.00 98.06 70 LEU A CA 1
ATOM 566 C C . LEU A 1 70 ? -10.110 -5.445 -4.749 1.00 98.06 70 LEU A C 1
ATOM 568 O O . LEU A 1 70 ? -10.975 -5.125 -3.934 1.00 98.06 70 LEU A O 1
ATOM 572 N N . VAL A 1 71 ? -9.026 -6.141 -4.397 1.00 98.19 71 VAL A N 1
ATOM 573 C CA . VAL A 1 71 ? -8.760 -6.589 -3.022 1.00 98.19 71 VAL A CA 1
ATOM 574 C C . VAL A 1 71 ? -8.684 -5.397 -2.068 1.00 98.19 71 VAL A C 1
ATOM 576 O O . VAL A 1 71 ? -9.308 -5.426 -1.006 1.00 98.19 71 VAL A O 1
ATOM 579 N N . SER A 1 72 ? -7.986 -4.327 -2.452 1.00 98.06 72 SER A N 1
ATOM 580 C CA . SER A 1 72 ? -7.904 -3.097 -1.664 1.00 98.06 72 SER A CA 1
ATOM 581 C C . SER A 1 72 ? -9.289 -2.493 -1.403 1.00 98.06 72 SER A C 1
ATOM 583 O O . SER A 1 72 ? -9.645 -2.242 -0.249 1.00 98.06 72 SER A O 1
ATOM 585 N N . ALA A 1 73 ? -10.112 -2.339 -2.445 1.00 97.75 73 ALA A N 1
ATOM 586 C CA . ALA A 1 73 ? -11.457 -1.778 -2.334 1.00 97.75 73 ALA A CA 1
ATOM 587 C C . ALA A 1 73 ? -12.383 -2.638 -1.456 1.00 97.75 73 ALA A C 1
ATOM 589 O O . ALA A 1 73 ? -13.125 -2.113 -0.620 1.00 97.75 73 ALA A O 1
ATOM 590 N N . VAL A 1 74 ? -12.313 -3.964 -1.598 1.00 98.06 74 VAL A N 1
ATOM 591 C CA . VAL A 1 74 ? -13.083 -4.922 -0.791 1.00 98.06 74 VAL A CA 1
ATOM 592 C C . VAL A 1 74 ? -12.694 -4.825 0.686 1.00 98.06 74 VAL A C 1
ATOM 594 O O . VAL A 1 74 ? -13.565 -4.684 1.547 1.00 98.06 74 VAL A O 1
ATOM 597 N N . LEU A 1 75 ? -11.395 -4.837 0.995 1.00 97.69 75 LEU A N 1
ATOM 598 C CA . LEU A 1 75 ? -10.887 -4.703 2.363 1.00 97.69 75 LEU A CA 1
ATOM 599 C C . LEU A 1 75 ? -11.271 -3.358 2.986 1.00 97.69 75 LEU A C 1
ATOM 601 O O . LEU A 1 75 ? -11.726 -3.319 4.131 1.00 97.69 75 LEU A O 1
ATOM 605 N N . LEU A 1 76 ? -11.152 -2.265 2.227 1.00 96.75 76 LEU A N 1
ATOM 606 C CA . LEU A 1 76 ? -11.551 -0.936 2.681 1.00 96.75 76 LEU A CA 1
ATOM 607 C C . LEU A 1 76 ? -13.058 -0.869 2.962 1.00 96.75 76 LEU A C 1
ATOM 609 O O . LEU A 1 76 ? -13.472 -0.305 3.971 1.00 96.75 76 LEU A O 1
ATOM 613 N N . THR A 1 77 ? -13.878 -1.503 2.123 1.00 96.81 77 THR A N 1
ATOM 614 C CA . THR A 1 77 ? -15.333 -1.592 2.321 1.00 96.81 77 THR A CA 1
ATOM 615 C C . THR A 1 77 ? -15.679 -2.370 3.591 1.00 96.81 77 THR A C 1
ATOM 617 O O . THR A 1 77 ? -16.522 -1.935 4.380 1.00 96.81 77 THR A O 1
ATOM 620 N N . PHE A 1 78 ? -15.008 -3.501 3.839 1.00 95.56 78 PHE A N 1
ATOM 621 C CA . PHE A 1 78 ? -15.175 -4.250 5.086 1.00 95.56 78 PHE A CA 1
ATOM 622 C C . PHE A 1 78 ? -14.746 -3.438 6.306 1.00 95.56 78 PHE A C 1
ATOM 624 O O . PHE A 1 78 ? -15.452 -3.449 7.318 1.00 95.56 78 PHE A O 1
ATOM 631 N N . TRP A 1 79 ? -13.638 -2.702 6.203 1.00 95.94 79 TRP A N 1
ATOM 632 C CA . TRP A 1 79 ? -13.197 -1.807 7.262 1.00 95.94 79 TRP A CA 1
ATOM 633 C C . TRP A 1 79 ? -14.233 -0.715 7.546 1.00 95.94 79 TRP A C 1
ATOM 635 O O . TRP A 1 79 ? -14.639 -0.579 8.695 1.00 95.94 79 TRP A O 1
ATOM 645 N N . LEU A 1 80 ? -14.730 -0.011 6.521 1.00 95.31 80 LEU A N 1
ATOM 646 C CA . LEU A 1 80 ? -15.760 1.026 6.665 1.00 95.31 80 LEU A CA 1
ATOM 647 C C . LEU A 1 80 ? -17.014 0.475 7.345 1.00 95.31 80 LEU A C 1
ATOM 649 O O . LEU A 1 80 ? -17.504 1.052 8.313 1.00 95.31 80 LEU A O 1
ATOM 653 N N . ARG A 1 81 ? -17.506 -0.683 6.893 1.00 92.88 81 ARG A N 1
ATOM 654 C CA . ARG A 1 81 ? -18.667 -1.337 7.506 1.00 92.88 81 ARG A CA 1
ATOM 655 C C . ARG A 1 81 ? -18.423 -1.664 8.978 1.00 92.88 81 ARG A C 1
ATOM 657 O O . ARG A 1 81 ? -19.323 -1.496 9.797 1.00 92.88 81 ARG A O 1
ATOM 664 N N . SER A 1 82 ? -17.235 -2.164 9.308 1.00 90.44 82 SER A N 1
ATOM 665 C CA . SER A 1 82 ? -16.887 -2.506 10.686 1.00 90.44 82 SER A CA 1
ATOM 666 C C . SER A 1 82 ? -16.716 -1.269 11.567 1.00 90.44 82 SER A C 1
ATOM 668 O O . SER A 1 82 ? -17.150 -1.253 12.718 1.00 90.44 82 SER A O 1
ATOM 670 N N . PHE A 1 83 ? -16.135 -0.211 11.003 1.00 92.00 83 PHE A N 1
ATOM 671 C CA . PHE A 1 83 ? -15.985 1.087 11.638 1.00 92.00 83 PHE A CA 1
ATOM 672 C C . PHE A 1 83 ? -17.357 1.668 11.992 1.00 92.00 83 PHE A C 1
ATOM 674 O O . PHE A 1 83 ? -17.612 1.902 13.166 1.00 92.00 83 PHE A O 1
ATOM 681 N N . PHE A 1 84 ? -18.283 1.797 11.036 1.00 90.81 84 PHE A N 1
ATOM 682 C CA . PHE A 1 84 ? -19.621 2.341 11.309 1.00 90.81 84 PHE A CA 1
ATOM 683 C C . PHE A 1 84 ? -20.411 1.511 12.324 1.00 90.81 84 PHE A C 1
ATOM 685 O O . PHE A 1 84 ? -20.956 2.081 13.263 1.00 90.81 84 PHE A O 1
ATOM 692 N N . LYS A 1 85 ? -20.389 0.175 12.225 1.00 88.19 85 LYS A N 1
ATOM 693 C CA . LYS A 1 85 ? -21.038 -0.694 13.223 1.00 88.19 85 LYS A CA 1
ATOM 694 C C . LYS A 1 85 ? -20.510 -0.479 14.641 1.00 88.19 85 LYS A C 1
ATOM 696 O O . LYS A 1 85 ? -21.280 -0.558 15.591 1.00 88.19 85 LYS A O 1
ATOM 701 N N . HIS A 1 86 ? -19.206 -0.241 14.790 1.00 85.94 86 HIS A N 1
ATOM 702 C CA . HIS A 1 86 ? -18.607 0.035 16.093 1.00 85.94 86 HIS A CA 1
ATOM 703 C C . HIS A 1 86 ? -19.128 1.346 16.702 1.00 85.94 86 HIS A C 1
ATOM 705 O O . HIS A 1 86 ? -19.294 1.415 17.915 1.00 85.94 86 HIS A O 1
ATOM 711 N N . PHE A 1 87 ? -19.428 2.355 15.877 1.00 81.19 87 PHE A N 1
ATOM 712 C CA . PHE A 1 87 ? -20.021 3.616 16.333 1.00 81.19 87 PHE A CA 1
ATOM 713 C C . PHE A 1 87 ? -21.540 3.530 16.538 1.00 81.19 87 PHE A C 1
ATOM 715 O O . PHE A 1 87 ? -22.048 4.109 17.489 1.00 81.19 87 PHE A O 1
ATOM 722 N N . GLU A 1 88 ? -22.267 2.791 15.698 1.00 79.25 88 GLU A N 1
ATOM 723 C CA . GLU A 1 88 ? -23.720 2.602 15.836 1.00 79.25 88 GLU A CA 1
ATOM 724 C C . GLU A 1 88 ? -24.098 1.719 17.037 1.00 79.25 88 GLU A C 1
ATOM 726 O O . GLU A 1 88 ? -25.151 1.913 17.633 1.00 79.25 88 GLU A O 1
ATOM 731 N N . GLY A 1 89 ? -23.246 0.756 17.408 1.00 63.12 89 GLY A N 1
ATOM 732 C CA . GLY A 1 89 ? -23.436 -0.101 18.585 1.00 63.12 89 GLY A CA 1
ATOM 733 C C . GLY A 1 89 ? -22.941 0.500 19.906 1.00 63.12 89 GLY A C 1
ATOM 734 O O . GLY A 1 89 ? -23.018 -0.169 20.934 1.00 63.12 89 GLY A O 1
ATOM 735 N N . GLY A 1 90 ? -22.397 1.720 19.877 1.00 56.62 90 GLY A N 1
ATOM 736 C CA . GLY A 1 90 ? -21.944 2.472 21.044 1.00 56.62 90 GLY A CA 1
ATOM 737 C C . GLY A 1 90 ? -22.952 3.546 21.451 1.00 56.62 90 GLY A C 1
ATOM 738 O O . GLY A 1 90 ? -22.684 4.730 21.258 1.00 56.62 90 GLY A O 1
ATOM 739 N N . ALA A 1 91 ? -24.092 3.124 22.004 1.00 45.31 91 ALA A N 1
ATOM 740 C CA . ALA A 1 91 ? -25.037 3.951 22.758 1.00 45.31 91 ALA A CA 1
ATOM 741 C C . ALA A 1 91 ? -25.546 3.162 23.970 1.00 45.31 91 ALA A C 1
ATOM 743 O O . ALA A 1 91 ? -25.988 2.007 23.767 1.00 45.31 91 ALA A O 1
#

Organism: Desulfatibacillum aliphaticivorans (NCBI:txid218208)

Radius of gyration: 15.27 Å; Cα contacts (8 Å, |Δi|>4): 79; chains: 1; bounding box: 34×21×42 Å

Sequence (91 aa):
MIEENEFIMLILCLAILVRLLTNYERLQKIPHNTFLLLSFVAFFAATAATICEGYLLPDILNLTEHLFYLVSAVLLTFWLRSFFKHFEGGA

pLDDT: mean 90.74, std 9.19, range [45.31, 98.19]

Secondary structure (DSSP, 8-state):
---HHHHHHHHHHHHHHHHHHHTHHHHTTSTTHHHHHHHHHHHHHHHHHHHHHTTS-HHHHHHHHHHHHHHHHHHHHHHHHHHHHHHHT--

Foldseek 3Di:
DDDPVLVVQLVVLVVVLVVCVVVVVVCVVQFPSVLVNLLSVLQNQLSVLVNVLVPDDVVVSVVSSVVSNVSSVVSVVVSVVRRVVVVVVPD

Mean predicted aligned error: 4.53 Å

Solvent-accessible surface area (backbone atoms only — not comparable to full-atom values): 4644 Å² total; per-residue (Å²): 91,86,51,76,64,52,59,52,50,38,53,51,42,48,54,51,50,52,51,50,63,77,38,39,80,64,43,66,73,41,70,67,35,65,34,48,52,51,14,53,52,28,40,42,52,13,40,52,25,42,57,44,20,52,78,45,65,42,73,61,25,50,53,48,19,54,50,22,44,50,50,12,53,52,29,40,50,54,25,51,56,52,40,51,50,58,58,73,70,64,122